Protein AF-X1I7F6-F1 (afdb_monomer)

Mean predicted aligned error: 8.79 Å

Organism: NCBI:txid412755

Radius of gyration: 21.76 Å; Cα contacts (8 Å, |Δi|>4): 80; chains: 1; bounding box: 38×26×63 Å

Foldseek 3Di:
DDAPPVNPDDDDDDDDDDDFDWDADADDPQWTKPPHGTHGAHVVGDDDIDIGGHPPDDDQFDADVNHTPGD

Solvent-accessible surface area (backbone atoms only — not comparable to full-atom values): 4998 Å² total; per-residue (Å²): 138,81,79,53,97,80,78,71,72,86,73,91,76,89,81,85,85,83,81,79,51,62,50,77,36,79,57,66,88,67,42,44,42,43,73,56,43,78,42,78,45,61,90,95,58,87,82,84,71,50,77,46,56,35,94,96,52,71,72,86,64,37,68,58,96,85,40,79,76,52,103

Structure (mmCIF, N/CA/C/O backbone):
data_AF-X1I7F6-F1
#
_entry.id   AF-X1I7F6-F1
#
loop_
_atom_site.group_PDB
_atom_site.id
_atom_site.type_symbol
_atom_site.label_atom_id
_atom_site.label_alt_id
_atom_site.label_comp_id
_atom_site.label_asym_id
_atom_site.label_entity_id
_atom_site.label_seq_id
_atom_site.pdbx_PDB_ins_code
_atom_site.Cartn_x
_atom_site.Cartn_y
_atom_site.Cartn_z
_atom_site.occupancy
_atom_site.B_iso_or_equiv
_atom_site.auth_seq_id
_atom_site.auth_comp_id
_atom_site.auth_asym_id
_atom_site.auth_atom_id
_atom_site.pdbx_PDB_model_num
ATOM 1 N N . MET A 1 1 ? -18.729 -8.138 30.624 1.00 54.75 1 MET A N 1
ATOM 2 C CA . MET A 1 1 ? -19.353 -8.173 31.960 1.00 54.75 1 MET A CA 1
ATOM 3 C C . MET A 1 1 ? -18.675 -9.290 32.723 1.00 54.75 1 MET A C 1
ATOM 5 O O . MET A 1 1 ? -18.780 -10.427 32.288 1.00 54.75 1 MET A O 1
ATOM 9 N N . VAL A 1 2 ? -17.891 -8.967 33.748 1.00 52.06 2 VAL A N 1
ATOM 10 C CA . VAL A 1 2 ? -17.358 -9.982 34.668 1.00 52.06 2 VAL A CA 1
ATOM 11 C C . VAL A 1 2 ? -18.215 -9.904 35.917 1.00 52.06 2 VAL A C 1
ATOM 13 O O . VAL A 1 2 ? -18.305 -8.837 36.522 1.00 52.06 2 VAL A O 1
ATOM 16 N N . THR A 1 3 ? -18.889 -10.997 36.249 1.00 58.22 3 THR A N 1
ATOM 17 C CA . THR A 1 3 ? -19.633 -11.129 37.502 1.00 58.22 3 THR A CA 1
ATOM 18 C C . THR A 1 3 ? -18.679 -11.733 38.524 1.00 58.22 3 THR A C 1
ATOM 20 O O . THR A 1 3 ? -18.019 -12.726 38.222 1.00 58.22 3 THR A O 1
ATOM 23 N N . ALA A 1 4 ? -18.556 -11.120 39.698 1.00 55.88 4 ALA A N 1
ATOM 24 C CA . ALA A 1 4 ? -17.829 -11.726 40.805 1.00 55.88 4 ALA A CA 1
ATOM 25 C C . ALA A 1 4 ? -18.634 -12.912 41.376 1.00 55.88 4 ALA A C 1
ATOM 27 O O . ALA A 1 4 ? -19.861 -12.946 41.273 1.00 55.88 4 ALA A O 1
ATOM 28 N N . GLU A 1 5 ? -17.931 -13.896 41.941 1.00 61.09 5 GLU A N 1
ATOM 29 C CA . GLU A 1 5 ? -18.496 -15.149 42.475 1.00 61.09 5 GLU A CA 1
ATOM 30 C C . GLU A 1 5 ? -19.545 -14.920 43.585 1.00 61.09 5 GLU A C 1
ATOM 32 O O . GLU A 1 5 ? -20.404 -15.765 43.816 1.00 61.09 5 GLU A O 1
ATOM 37 N N . ASP A 1 6 ? -19.529 -13.744 44.219 1.00 69.75 6 ASP A N 1
ATOM 38 C CA . ASP A 1 6 ? -20.439 -13.306 45.282 1.00 69.75 6 ASP A CA 1
ATOM 39 C C . ASP A 1 6 ? -21.773 -12.710 44.781 1.00 69.75 6 ASP A C 1
ATOM 41 O O . ASP A 1 6 ? -22.644 -12.409 45.595 1.00 69.75 6 ASP A O 1
ATOM 45 N N . GLY A 1 7 ? -21.970 -12.530 43.469 1.00 60.84 7 GLY A N 1
ATOM 46 C CA . GLY A 1 7 ? -23.265 -12.189 42.851 1.00 60.84 7 GLY A CA 1
ATOM 47 C C . GLY A 1 7 ? -23.881 -10.825 43.215 1.00 60.84 7 GLY A C 1
ATOM 48 O O . GLY A 1 7 ? -24.950 -10.497 42.703 1.00 60.84 7 GLY A O 1
ATOM 49 N N . ILE A 1 8 ? -23.231 -10.024 44.068 1.00 61.53 8 ILE A N 1
ATOM 50 C CA . ILE A 1 8 ? -23.772 -8.766 44.624 1.00 61.53 8 ILE A CA 1
ATOM 51 C C . ILE A 1 8 ? -22.954 -7.543 44.175 1.00 61.53 8 ILE A C 1
ATOM 53 O O . ILE A 1 8 ? -23.497 -6.448 44.006 1.00 61.53 8 ILE A O 1
ATOM 57 N N . THR A 1 9 ? -21.655 -7.704 43.916 1.00 60.81 9 THR A N 1
ATOM 58 C CA . THR A 1 9 ? -20.774 -6.578 43.591 1.00 60.81 9 THR A CA 1
ATOM 59 C C . THR A 1 9 ? -20.791 -6.270 42.090 1.00 60.81 9 THR A C 1
ATOM 61 O O . THR A 1 9 ? -20.129 -6.934 41.294 1.00 60.81 9 THR A O 1
ATOM 64 N N . THR A 1 10 ? -21.501 -5.213 41.6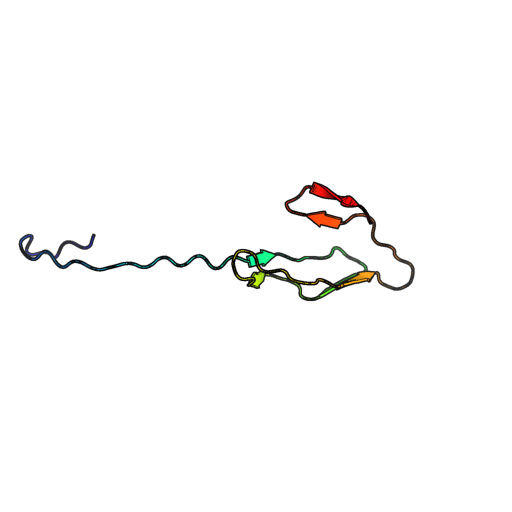80 1.00 59.12 10 THR A N 1
ATOM 65 C CA . THR A 1 10 ? -21.413 -4.691 40.303 1.00 59.12 10 THR A CA 1
ATOM 66 C C . THR A 1 10 ? -20.294 -3.652 40.210 1.00 59.12 10 THR A C 1
ATOM 68 O O . THR A 1 10 ? -20.398 -2.569 40.783 1.00 59.12 10 THR A O 1
ATOM 71 N N . LYS A 1 11 ? -19.220 -3.960 39.472 1.00 68.81 11 LYS A N 1
ATOM 72 C CA . LYS A 1 11 ? -18.185 -2.988 39.082 1.00 68.81 11 LYS A CA 1
ATOM 73 C C . LYS A 1 11 ? -18.272 -2.713 37.585 1.00 68.81 11 LYS A C 1
ATOM 75 O O . LYS A 1 11 ? -18.181 -3.630 36.771 1.00 68.81 11 LYS A O 1
ATOM 80 N N . THR A 1 12 ? -18.429 -1.445 37.223 1.00 64.56 12 THR A N 1
ATOM 81 C CA . THR A 1 12 ? -18.415 -1.013 35.824 1.00 64.56 12 THR A CA 1
ATOM 82 C C . THR A 1 12 ? -16.974 -0.933 35.337 1.00 64.56 12 THR A C 1
ATOM 84 O O . THR A 1 12 ? -16.191 -0.127 35.833 1.00 64.56 12 THR A O 1
ATOM 87 N N . TYR A 1 13 ? -16.629 -1.760 34.352 1.00 74.25 13 TYR A N 1
ATOM 88 C CA . TYR A 1 13 ? -15.370 -1.668 33.619 1.00 74.25 13 TYR A CA 1
ATOM 89 C C . TYR A 1 13 ? -15.656 -1.085 32.241 1.00 74.25 13 TYR A C 1
ATOM 91 O O . TYR A 1 13 ? -16.425 -1.659 31.469 1.00 74.25 13 TYR A O 1
ATOM 99 N N . THR A 1 14 ? -15.028 0.043 31.926 1.00 74.88 14 THR A N 1
ATOM 100 C CA . THR A 1 14 ? -15.044 0.584 30.567 1.00 74.88 14 THR A CA 1
ATOM 101 C C . THR A 1 14 ? -14.016 -0.175 29.739 1.00 74.88 14 THR A C 1
ATOM 103 O O . THR A 1 14 ? -12.826 -0.140 30.043 1.00 74.88 14 THR A O 1
ATOM 106 N N . VAL A 1 15 ? -14.470 -0.866 28.693 1.00 78.62 15 VAL A N 1
ATOM 107 C CA . VAL A 1 15 ? -13.588 -1.480 27.696 1.00 78.62 15 VAL A CA 1
ATOM 108 C C . VAL A 1 15 ? -13.589 -0.586 26.466 1.00 78.62 15 VAL A C 1
ATOM 110 O O . VAL A 1 15 ? -14.595 -0.491 25.766 1.00 78.62 15 VAL A O 1
ATOM 113 N N . THR A 1 16 ? -12.463 0.067 26.198 1.00 75.12 16 THR A N 1
ATOM 114 C CA . THR A 1 16 ? -12.272 0.837 24.967 1.00 75.12 16 THR A CA 1
ATOM 115 C C . THR A 1 16 ? -11.635 -0.070 23.922 1.00 75.12 16 THR A C 1
ATOM 117 O O . THR A 1 16 ? -10.474 -0.450 24.055 1.00 75.12 16 THR A O 1
ATOM 120 N N . ILE A 1 17 ? -12.392 -0.433 22.887 1.00 73.62 17 ILE A N 1
ATOM 121 C CA . ILE A 1 17 ? -11.871 -1.180 21.736 1.00 73.62 17 ILE A CA 1
ATOM 122 C C . ILE A 1 17 ? -11.513 -0.166 20.652 1.00 73.62 17 ILE A C 1
ATOM 124 O O . ILE A 1 17 ? -12.393 0.374 19.984 1.00 73.62 17 ILE A O 1
ATOM 128 N N . THR A 1 18 ? -10.222 0.093 20.470 1.00 69.06 18 THR A N 1
ATOM 129 C CA . THR A 1 18 ? -9.737 1.001 19.425 1.00 69.06 18 THR A CA 1
ATOM 130 C C . THR A 1 18 ? -9.272 0.184 18.226 1.00 69.06 18 THR A C 1
ATOM 132 O O . THR A 1 18 ? -8.278 -0.532 18.314 1.00 69.06 18 THR A O 1
ATOM 135 N N . ARG A 1 19 ? -9.974 0.291 17.091 1.00 70.81 19 ARG A N 1
ATOM 136 C CA . ARG A 1 19 ? -9.484 -0.226 15.805 1.00 70.81 19 ARG A CA 1
ATOM 137 C C . ARG A 1 19 ? -8.814 0.914 15.049 1.00 70.81 19 ARG A C 1
ATOM 139 O O . ARG A 1 19 ? -9.504 1.812 14.564 1.00 70.81 19 ARG A O 1
ATOM 146 N N . SER A 1 20 ? -7.487 0.882 14.964 1.00 74.56 20 SER A N 1
ATOM 147 C CA . SER A 1 20 ? -6.752 1.842 14.142 1.00 74.56 20 SER A CA 1
ATOM 148 C C . SER A 1 20 ? -7.039 1.575 12.660 1.00 74.56 20 SER A C 1
ATOM 150 O O . SER A 1 20 ? -6.904 0.429 12.230 1.00 74.56 20 SER A O 1
ATOM 152 N N . PRO A 1 21 ? -7.454 2.584 11.878 1.00 82.12 21 PRO A N 1
ATOM 153 C CA . PRO A 1 21 ? -7.511 2.466 10.426 1.00 82.12 21 PRO A CA 1
AT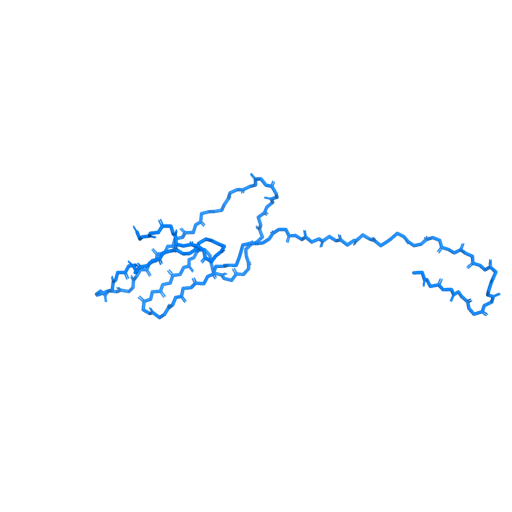OM 154 C C . PRO A 1 21 ? -6.116 2.150 9.874 1.00 82.12 21 PRO A C 1
ATOM 156 O O . PRO A 1 21 ? -5.142 2.844 10.180 1.00 82.12 21 PRO A O 1
ATOM 159 N N . SER A 1 22 ? -6.021 1.081 9.085 1.00 90.06 22 SER A N 1
ATOM 160 C CA . SER A 1 22 ? -4.791 0.700 8.401 1.00 90.06 22 SER A CA 1
ATOM 161 C C . SER A 1 22 ? -5.047 0.365 6.936 1.00 90.06 22 SER A C 1
ATOM 163 O O . SER A 1 22 ? -6.102 -0.153 6.572 1.00 90.06 22 SER A O 1
ATOM 165 N N . ILE A 1 23 ? -4.063 0.681 6.100 1.00 93.75 23 ILE A N 1
ATOM 166 C CA . ILE A 1 23 ? -3.988 0.290 4.694 1.00 93.75 23 ILE A CA 1
ATOM 167 C C . ILE A 1 23 ? -3.010 -0.876 4.619 1.00 93.75 23 ILE A C 1
ATOM 169 O O . ILE A 1 23 ? -1.887 -0.767 5.108 1.00 93.75 23 ILE A O 1
ATOM 173 N N . THR A 1 24 ? -3.424 -1.994 4.024 1.00 94.94 24 THR A N 1
ATOM 174 C CA . THR A 1 24 ? -2.518 -3.122 3.776 1.00 94.94 24 THR A CA 1
ATOM 175 C C . THR A 1 24 ? -1.992 -3.036 2.353 1.00 94.94 24 THR A C 1
ATOM 177 O O . THR A 1 24 ? -2.756 -3.179 1.403 1.00 94.94 24 THR A O 1
ATOM 180 N N . ALA A 1 25 ? -0.689 -2.808 2.213 1.00 97.31 25 ALA A N 1
ATOM 181 C CA . ALA A 1 25 ? -0.015 -2.681 0.928 1.00 97.31 25 ALA A CA 1
ATOM 182 C C . ALA A 1 25 ? 0.866 -3.902 0.650 1.00 97.31 25 ALA A C 1
ATOM 184 O O . ALA A 1 25 ? 1.677 -4.310 1.484 1.00 97.31 25 ALA A O 1
ATOM 185 N N . SER A 1 26 ? 0.734 -4.476 -0.542 1.00 97.44 26 SER A N 1
ATOM 186 C CA . SER A 1 26 ? 1.566 -5.591 -0.998 1.00 97.44 26 SER A CA 1
ATOM 187 C C . SER A 1 26 ? 1.840 -5.474 -2.493 1.00 97.44 26 SER A C 1
ATOM 189 O O . SER A 1 26 ? 1.034 -4.898 -3.221 1.00 97.44 26 SER A O 1
ATOM 191 N N . ALA A 1 27 ? 2.982 -5.998 -2.927 1.00 97.25 27 ALA A N 1
ATOM 192 C CA . ALA A 1 27 ? 3.357 -6.101 -4.330 1.00 97.25 27 ALA A CA 1
ATOM 193 C C . ALA A 1 27 ? 3.548 -7.578 -4.692 1.00 97.25 27 ALA A C 1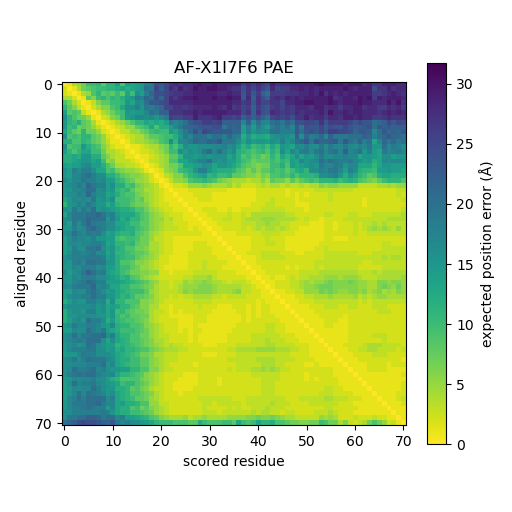
ATOM 195 O O . ALA A 1 27 ? 3.926 -8.387 -3.841 1.00 97.25 27 ALA A O 1
ATOM 196 N N . GLY A 1 28 ? 3.268 -7.919 -5.951 1.00 94.00 28 GLY A N 1
ATOM 197 C CA . GLY A 1 28 ? 3.592 -9.229 -6.508 1.00 94.00 28 GLY A CA 1
ATOM 198 C C . GLY A 1 28 ? 5.097 -9.410 -6.733 1.00 94.00 28 GLY A C 1
ATOM 199 O O . GLY A 1 28 ? 5.912 -8.586 -6.327 1.00 94.00 28 GLY A O 1
ATOM 200 N N . ALA A 1 29 ? 5.468 -10.498 -7.408 1.00 95.62 29 ALA A N 1
ATOM 201 C CA . ALA A 1 29 ? 6.854 -10.724 -7.810 1.00 95.62 29 ALA A CA 1
ATOM 202 C C . ALA A 1 29 ? 7.337 -9.681 -8.839 1.00 95.62 29 ALA A C 1
ATOM 204 O O . ALA A 1 29 ? 6.538 -9.156 -9.614 1.00 95.62 29 ALA A O 1
ATOM 205 N N . ASN A 1 30 ? 8.658 -9.477 -8.902 1.00 96.94 30 ASN A N 1
ATOM 206 C CA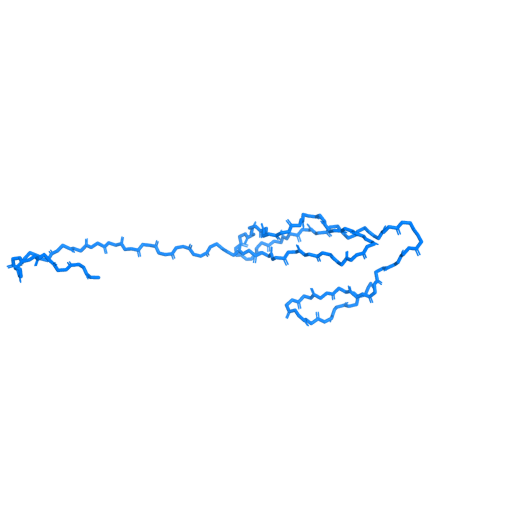 . ASN A 1 30 ? 9.351 -8.601 -9.859 1.00 96.94 30 ASN A CA 1
ATOM 207 C C . ASN A 1 30 ? 9.064 -7.094 -9.694 1.00 96.94 30 ASN A C 1
ATOM 209 O O . ASN A 1 30 ? 8.952 -6.339 -10.664 1.00 96.94 30 ASN A O 1
ATOM 213 N N . GLY A 1 31 ? 8.923 -6.662 -8.444 1.00 96.44 31 GLY A N 1
ATOM 214 C CA . GLY A 1 31 ? 8.807 -5.267 -8.054 1.00 96.44 31 GLY A CA 1
ATOM 215 C C . GLY A 1 31 ? 8.603 -5.132 -6.549 1.00 96.44 31 GLY A C 1
ATOM 216 O O . GLY A 1 31 ? 8.634 -6.111 -5.800 1.00 96.44 31 GLY A O 1
ATOM 217 N N . GLY A 1 32 ? 8.365 -3.906 -6.098 1.00 97.69 32 GLY A N 1
ATOM 218 C CA . GLY A 1 32 ? 8.101 -3.604 -4.696 1.00 97.69 32 GLY A CA 1
ATOM 219 C C . GLY A 1 32 ? 7.126 -2.449 -4.509 1.00 97.69 32 GLY A C 1
ATOM 220 O O . GLY A 1 32 ? 6.917 -1.634 -5.405 1.00 97.69 32 GLY A O 1
ATOM 221 N N . ILE A 1 33 ? 6.550 -2.372 -3.309 1.00 98.38 33 ILE A N 1
ATOM 222 C CA . ILE A 1 33 ? 5.739 -1.245 -2.839 1.00 98.38 33 ILE A CA 1
ATOM 223 C C . ILE A 1 33 ? 6.306 -0.737 -1.512 1.00 98.38 33 ILE A C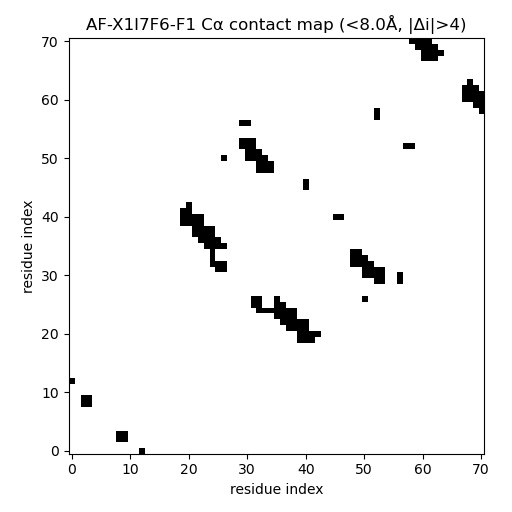 1
ATOM 225 O O . ILE A 1 33 ? 6.679 -1.533 -0.650 1.00 98.38 33 ILE A O 1
ATOM 229 N N . THR A 1 34 ? 6.409 0.581 -1.346 1.00 97.69 34 THR A N 1
ATOM 230 C CA . THR A 1 34 ? 6.888 1.216 -0.109 1.00 97.69 34 THR A CA 1
ATOM 231 C C . THR A 1 34 ? 5.964 2.363 0.303 1.00 97.69 34 THR A C 1
ATOM 233 O O . THR A 1 34 ? 5.724 3.248 -0.519 1.00 97.69 34 THR A O 1
ATOM 236 N N . PRO A 1 35 ? 5.494 2.416 1.564 1.00 97.31 35 PRO A N 1
ATOM 237 C CA . PRO A 1 35 ? 5.615 1.376 2.596 1.00 97.31 35 PRO A CA 1
ATOM 238 C C . PRO A 1 35 ? 4.828 0.097 2.244 1.00 97.31 35 PRO A C 1
ATOM 240 O O . PRO A 1 35 ? 3.809 0.160 1.567 1.00 97.31 35 PRO A O 1
ATOM 243 N N . SER A 1 36 ? 5.298 -1.067 2.698 1.00 96.62 36 SER A N 1
ATOM 244 C CA . SER A 1 36 ? 4.591 -2.351 2.560 1.00 96.62 36 SER A CA 1
ATOM 245 C C . SER A 1 36 ? 4.039 -2.835 3.904 1.00 96.62 36 SER A C 1
ATOM 247 O O . SER A 1 36 ? 4.435 -2.358 4.969 1.00 96.62 36 SER A O 1
ATOM 249 N N . GLY A 1 37 ? 3.113 -3.792 3.862 1.00 95.69 37 GLY A N 1
ATOM 250 C CA . GLY A 1 37 ? 2.443 -4.327 5.043 1.00 95.69 37 GLY A CA 1
ATOM 251 C C . GLY A 1 37 ? 1.317 -3.423 5.545 1.00 95.69 37 GLY A C 1
ATOM 252 O O . GLY A 1 37 ? 0.714 -2.677 4.776 1.00 95.69 37 GLY A O 1
ATOM 253 N N . SER A 1 38 ? 1.006 -3.528 6.839 1.00 94.94 38 SER A N 1
ATOM 254 C CA . SER A 1 38 ? -0.028 -2.712 7.483 1.00 94.94 38 SER A CA 1
ATOM 255 C C . SER A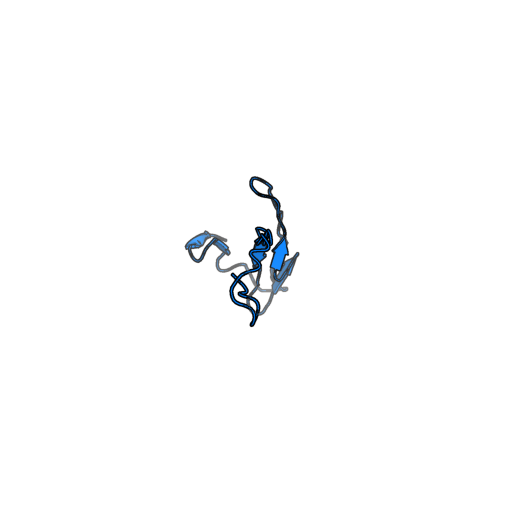 1 38 ? 0.514 -1.325 7.817 1.00 94.94 38 SER A C 1
ATOM 257 O O . SER A 1 38 ? 1.394 -1.183 8.666 1.00 94.94 38 SER A O 1
ATOM 259 N N . VAL A 1 39 ? -0.063 -0.301 7.198 1.00 95.19 39 VAL A N 1
ATOM 260 C CA . VAL A 1 39 ? 0.298 1.105 7.385 1.00 95.19 39 VAL A CA 1
ATOM 261 C C . VAL A 1 39 ? -0.851 1.821 8.073 1.00 95.19 39 VAL A C 1
ATOM 263 O O . VAL A 1 39 ? -1.949 1.905 7.532 1.00 95.19 39 VAL A O 1
ATOM 266 N N . ASN A 1 40 ? -0.611 2.328 9.280 1.00 93.38 40 ASN A N 1
ATOM 267 C CA . ASN A 1 40 ? -1.634 3.037 10.043 1.00 93.38 40 ASN A CA 1
ATOM 268 C C . ASN A 1 40 ? -1.811 4.452 9.492 1.00 93.38 40 ASN A C 1
ATOM 270 O O . ASN A 1 40 ? -0.843 5.204 9.392 1.00 93.38 40 ASN A O 1
ATOM 274 N N . VAL A 1 41 ? -3.049 4.827 9.188 1.00 91.12 41 VAL A N 1
ATOM 275 C CA . VAL A 1 41 ? -3.387 6.144 8.637 1.00 91.12 41 VAL A CA 1
ATOM 276 C C . VAL A 1 41 ? -4.619 6.642 9.355 1.00 91.12 41 VAL A C 1
ATOM 278 O O . VAL A 1 41 ? -5.633 5.962 9.332 1.00 91.12 41 VAL A O 1
ATOM 281 N N . ASN A 1 42 ? -4.555 7.817 9.981 1.00 88.44 42 ASN A N 1
ATOM 282 C CA . ASN A 1 42 ? -5.703 8.395 10.683 1.0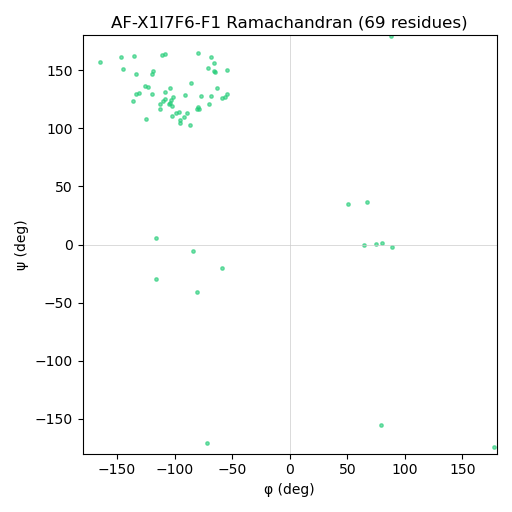0 88.44 42 ASN A CA 1
ATOM 283 C C . ASN A 1 42 ? -6.932 8.508 9.764 1.00 88.44 42 ASN A C 1
ATOM 285 O O . ASN A 1 42 ? -6.794 8.720 8.561 1.00 88.44 42 ASN A O 1
ATOM 289 N N . TYR A 1 43 ? -8.139 8.421 10.330 1.00 84.31 43 TYR A N 1
ATOM 290 C CA . TYR A 1 43 ? -9.371 8.612 9.560 1.00 84.31 43 TYR A CA 1
ATOM 291 C C . TYR A 1 43 ? -9.362 9.960 8.823 1.00 84.31 43 TYR A C 1
ATOM 293 O O . TYR A 1 43 ? -9.087 10.997 9.424 1.00 84.31 43 TYR A O 1
ATOM 301 N N . GLY A 1 44 ? -9.655 9.927 7.519 1.00 86.06 44 GLY A N 1
ATOM 302 C CA . GLY A 1 44 ? -9.601 11.100 6.639 1.00 86.06 44 GLY A CA 1
ATOM 303 C C . GLY A 1 44 ? -8.187 11.546 6.245 1.00 86.06 44 GLY A C 1
ATOM 304 O O . GLY A 1 44 ? -8.047 12.532 5.527 1.00 86.06 44 GLY A O 1
ATOM 305 N N . GLY A 1 45 ? -7.146 10.850 6.708 1.00 90.75 45 GLY A N 1
ATOM 306 C CA . GLY A 1 45 ? -5.768 11.070 6.287 1.00 90.75 45 GLY A CA 1
ATOM 307 C C . GLY A 1 45 ? -5.451 10.411 4.945 1.00 90.75 45 GLY A C 1
ATOM 308 O O . GLY A 1 45 ? -6.167 9.525 4.479 1.00 90.75 45 GLY A O 1
ATOM 309 N N . SER A 1 46 ? -4.327 10.824 4.362 1.00 92.94 46 SER A N 1
ATOM 310 C CA . SER A 1 46 ? -3.795 10.276 3.113 1.00 92.94 46 SER A CA 1
ATOM 311 C C . SER A 1 46 ? -2.414 9.676 3.348 1.00 92.94 46 SER A C 1
ATOM 313 O O . SER A 1 46 ? -1.633 10.196 4.144 1.00 92.94 46 SER A O 1
ATOM 315 N N . GLN A 1 47 ? -2.096 8.612 2.615 1.00 95.81 47 GLN A N 1
ATOM 316 C CA . GLN A 1 47 ? -0.784 7.973 2.621 1.00 95.81 47 GLN A CA 1
ATOM 317 C C . GLN A 1 47 ? -0.313 7.773 1.184 1.00 95.81 47 GLN A C 1
ATOM 319 O O . GLN A 1 47 ? -1.047 7.242 0.355 1.00 95.81 47 GLN A O 1
ATOM 324 N N . ALA A 1 48 ? 0.920 8.189 0.903 1.00 96.88 48 ALA A N 1
ATOM 325 C CA . ALA A 1 48 ? 1.566 7.935 -0.376 1.00 96.88 48 ALA A CA 1
ATOM 326 C C . ALA A 1 48 ? 2.240 6.559 -0.371 1.00 96.88 48 ALA A C 1
ATOM 328 O O . ALA A 1 48 ? 2.891 6.188 0.610 1.00 96.88 48 ALA A O 1
ATOM 329 N N . PHE A 1 49 ? 2.111 5.842 -1.481 1.00 97.06 49 PHE A N 1
ATOM 330 C CA . PHE A 1 49 ? 2.809 4.591 -1.742 1.00 97.06 49 PHE A CA 1
ATOM 331 C C . PHE A 1 49 ? 3.595 4.731 -3.039 1.00 97.06 49 PHE A C 1
ATOM 333 O O . PHE A 1 49 ? 3.077 5.240 -4.030 1.00 97.06 49 PHE A O 1
ATOM 340 N N . THR A 1 50 ? 4.836 4.261 -3.030 1.00 97.69 50 THR A N 1
ATOM 341 C CA . THR A 1 50 ? 5.678 4.176 -4.221 1.00 97.69 50 THR A CA 1
ATOM 342 C C . THR A 1 50 ? 5.723 2.730 -4.673 1.00 97.69 50 THR A C 1
ATOM 344 O O . THR A 1 50 ? 6.143 1.864 -3.905 1.00 97.69 50 THR A O 1
ATOM 347 N N . ILE A 1 51 ? 5.303 2.482 -5.910 1.00 97.44 51 ILE A N 1
ATOM 348 C CA . ILE A 1 51 ? 5.412 1.183 -6.572 1.00 97.44 51 ILE A CA 1
ATOM 349 C C . ILE A 1 51 ? 6.583 1.265 -7.547 1.00 97.44 51 ILE A C 1
ATOM 351 O O . ILE A 1 51 ? 6.614 2.144 -8.407 1.00 97.44 51 ILE A O 1
ATOM 355 N N . THR A 1 52 ? 7.535 0.349 -7.412 1.00 97.31 52 THR A N 1
ATOM 356 C CA . THR A 1 52 ? 8.733 0.293 -8.252 1.00 97.31 52 THR A CA 1
ATOM 357 C C . THR A 1 52 ? 8.819 -1.090 -8.888 1.00 97.31 52 THR A C 1
ATOM 359 O O . THR A 1 52 ? 9.101 -2.056 -8.178 1.00 97.31 52 THR A O 1
ATOM 362 N N . PRO A 1 53 ? 8.566 -1.217 -10.200 1.00 97.50 53 PRO A N 1
ATOM 363 C CA . PRO A 1 53 ? 8.861 -2.440 -10.937 1.00 97.50 53 PRO A CA 1
ATOM 364 C C . PRO A 1 53 ? 10.365 -2.711 -10.978 1.00 97.50 53 PRO A C 1
ATOM 366 O O . PRO A 1 53 ? 11.168 -1.776 -11.044 1.00 97.50 53 PRO A O 1
ATOM 369 N N . ASP A 1 54 ? 10.744 -3.985 -11.003 1.00 98.25 54 ASP A N 1
ATOM 370 C CA . ASP A 1 54 ? 12.126 -4.360 -11.284 1.00 98.25 54 ASP A CA 1
ATOM 371 C C . ASP A 1 54 ? 12.491 -4.053 -12.745 1.00 98.25 54 ASP A C 1
ATOM 373 O O . ASP A 1 54 ? 11.637 -3.899 -13.623 1.00 98.25 54 ASP A O 1
ATOM 377 N N . THR A 1 55 ? 13.794 -3.981 -13.032 1.00 97.75 55 THR A N 1
ATOM 378 C CA . THR A 1 55 ? 14.282 -3.708 -14.393 1.00 97.75 55 THR A CA 1
ATOM 379 C C . THR A 1 55 ? 13.729 -4.735 -15.386 1.00 97.75 55 THR A C 1
ATOM 381 O O . THR A 1 55 ? 13.898 -5.938 -15.200 1.00 97.75 55 THR A O 1
ATOM 384 N N . GLY A 1 56 ? 13.104 -4.254 -16.465 1.00 97.56 56 GLY A N 1
ATOM 385 C CA . GLY A 1 56 ? 12.492 -5.099 -17.497 1.00 97.56 56 GLY A CA 1
ATOM 386 C C . GLY A 1 56 ? 11.033 -5.486 -17.228 1.00 97.56 56 GLY A C 1
ATOM 387 O O . GLY A 1 56 ? 10.422 -6.126 -18.082 1.00 97.56 56 GLY A O 1
ATOM 388 N N . TYR A 1 57 ? 10.460 -5.069 -16.096 1.00 97.44 57 TYR A N 1
ATOM 389 C CA . TYR A 1 57 ? 9.055 -5.271 -15.746 1.00 97.44 57 TYR A CA 1
ATOM 390 C C . TYR A 1 57 ? 8.279 -3.948 -15.750 1.00 97.44 57 TYR A C 1
ATOM 392 O O . TYR A 1 57 ? 8.852 -2.860 -15.734 1.00 97.44 57 TYR A O 1
ATOM 400 N N . HIS A 1 58 ? 6.951 -4.048 -15.788 1.00 96.38 58 HIS A N 1
ATOM 401 C CA . HIS A 1 58 ? 6.032 -2.917 -15.684 1.00 96.38 58 HIS A CA 1
ATOM 402 C C . HIS A 1 58 ? 4.893 -3.255 -14.719 1.00 96.38 58 HIS A C 1
ATOM 404 O O . HIS A 1 58 ? 4.654 -4.425 -14.413 1.00 96.38 58 HIS A O 1
ATOM 410 N N . ILE A 1 59 ? 4.198 -2.225 -14.237 1.00 96.75 59 ILE A N 1
ATOM 411 C CA . ILE A 1 59 ? 3.006 -2.396 -13.404 1.00 96.75 59 IL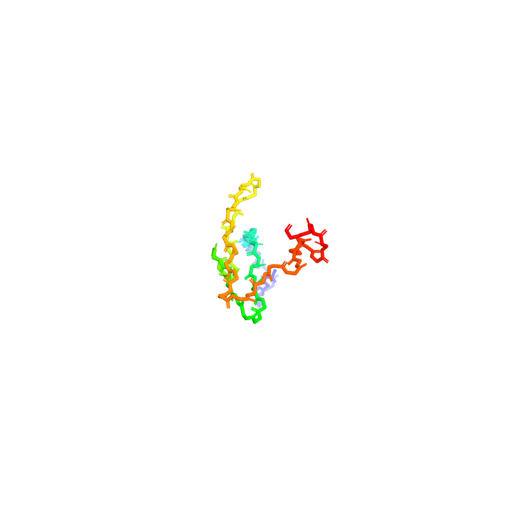E A CA 1
ATOM 412 C C . ILE A 1 59 ? 1.892 -2.949 -14.294 1.00 96.75 59 ILE A C 1
ATOM 414 O O . ILE A 1 59 ? 1.545 -2.331 -15.296 1.00 96.75 59 ILE A O 1
ATOM 418 N N . ALA A 1 60 ? 1.362 -4.121 -13.948 1.00 96.25 60 ALA A N 1
ATOM 419 C CA . ALA A 1 60 ? 0.255 -4.724 -14.686 1.00 96.25 60 ALA A CA 1
ATOM 420 C C . ALA A 1 60 ? -1.099 -4.119 -14.281 1.00 96.25 60 ALA A C 1
ATOM 422 O O . ALA A 1 60 ? -1.949 -3.891 -15.136 1.00 96.25 60 ALA A O 1
ATOM 423 N N . ASP A 1 61 ? -1.290 -3.881 -12.981 1.00 97.00 61 ASP A N 1
ATOM 424 C CA . ASP A 1 61 ? -2.494 -3.290 -12.402 1.00 97.00 61 ASP A CA 1
ATOM 425 C C . ASP A 1 61 ? -2.208 -2.818 -10.967 1.00 97.00 61 ASP A C 1
ATOM 427 O O . ASP A 1 61 ? -1.308 -3.343 -10.298 1.00 97.00 61 ASP A O 1
ATOM 431 N N . VAL A 1 62 ? -3.002 -1.870 -10.478 1.00 96.69 62 VAL A N 1
ATOM 43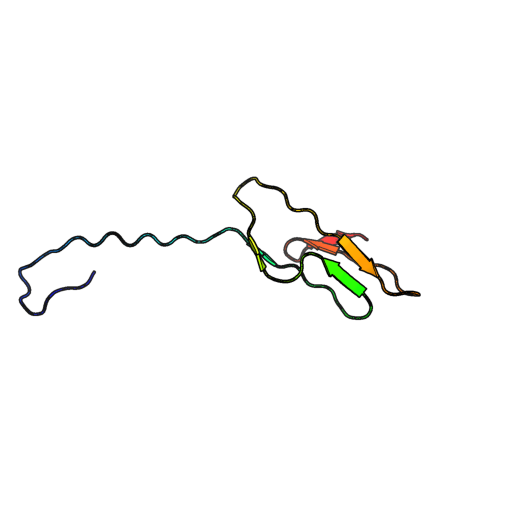2 C CA . VAL A 1 62 ? -3.057 -1.468 -9.070 1.00 96.69 62 VAL A CA 1
ATOM 433 C C . VAL A 1 62 ? -4.471 -1.715 -8.563 1.00 96.69 62 VAL A C 1
ATOM 435 O O . VAL A 1 62 ? -5.448 -1.291 -9.171 1.00 96.69 62 VAL A O 1
ATOM 438 N N . LEU A 1 63 ? -4.584 -2.399 -7.424 1.00 96.94 63 LEU A N 1
ATOM 439 C CA . LEU A 1 63 ? -5.863 -2.740 -6.808 1.00 96.94 63 LEU A CA 1
ATOM 440 C C . LEU A 1 63 ? -6.065 -1.901 -5.542 1.00 96.94 63 LEU A C 1
ATOM 442 O O . LEU A 1 63 ? -5.239 -1.950 -4.630 1.00 96.94 63 LEU A O 1
ATOM 446 N N . VAL A 1 64 ? -7.185 -1.185 -5.458 1.00 95.69 64 VAL A N 1
ATOM 447 C CA . VAL A 1 64 ? -7.644 -0.492 -4.246 1.00 95.69 64 VAL A CA 1
ATOM 448 C C . VAL A 1 64 ? -8.916 -1.176 -3.768 1.00 95.69 64 VAL A C 1
ATOM 450 O O . VAL A 1 64 ? -9.877 -1.306 -4.523 1.00 95.69 64 VAL A O 1
ATOM 453 N N . ASP A 1 65 ? -8.898 -1.686 -2.536 1.00 94.38 65 ASP A N 1
ATOM 454 C CA . ASP A 1 65 ? -9.991 -2.479 -1.953 1.00 94.38 65 ASP A CA 1
ATOM 455 C C . ASP A 1 65 ? -10.453 -3.643 -2.856 1.00 94.38 65 ASP A C 1
ATOM 457 O O . ASP A 1 65 ? -11.630 -3.993 -2.930 1.00 94.38 65 ASP A O 1
ATOM 461 N N . GLY A 1 66 ? -9.500 -4.247 -3.575 1.00 95.06 66 GLY A N 1
ATOM 462 C CA . GLY A 1 66 ? -9.742 -5.351 -4.508 1.00 95.06 66 GLY A CA 1
ATOM 463 C C . GLY A 1 66 ? -10.272 -4.935 -5.885 1.00 95.06 66 GLY A C 1
ATOM 464 O O . GLY A 1 66 ? -10.498 -5.807 -6.720 1.00 95.06 66 GLY A O 1
ATOM 465 N N . SER A 1 67 ? -10.445 -3.638 -6.146 1.00 97.62 67 SER A N 1
ATOM 466 C CA . SER A 1 67 ? -10.876 -3.106 -7.443 1.00 97.62 67 SER A CA 1
ATOM 467 C C . SER A 1 67 ? -9.706 -2.486 -8.203 1.00 97.62 67 SER A C 1
ATOM 469 O O . SER A 1 67 ? -8.932 -1.724 -7.628 1.00 97.62 67 SER A O 1
ATOM 471 N N . SER A 1 68 ? -9.591 -2.798 -9.496 1.00 97.12 68 SER A N 1
ATOM 472 C CA . SER A 1 68 ? -8.565 -2.223 -10.376 1.00 97.12 68 SER A CA 1
ATOM 473 C C . SER A 1 68 ? -8.740 -0.710 -10.511 1.00 97.12 68 SER A C 1
ATOM 475 O O . SER A 1 68 ? -9.852 -0.221 -10.733 1.00 97.12 68 SER A O 1
ATOM 477 N N . VAL A 1 69 ? -7.631 0.019 -10.395 1.00 97.06 69 VAL A N 1
ATOM 478 C CA . VAL A 1 69 ? -7.525 1.453 -10.701 1.00 97.06 69 VAL A CA 1
ATOM 479 C C . VAL A 1 69 ? -6.566 1.730 -11.865 1.00 97.06 69 VAL A C 1
ATOM 481 O O . VAL A 1 69 ? -6.335 2.891 -12.196 1.00 97.06 69 VAL A O 1
ATOM 484 N N . GLY A 1 70 ? -6.057 0.679 -12.513 1.00 93.50 70 GLY A N 1
ATOM 485 C CA . GLY A 1 70 ? -5.117 0.764 -13.626 1.00 93.50 70 GLY A CA 1
ATOM 486 C C . GLY A 1 70 ? -3.651 0.804 -13.193 1.00 93.50 70 GLY A C 1
ATOM 487 O O . GLY A 1 70 ? -3.329 0.746 -12.006 1.00 93.50 70 GLY A O 1
ATOM 488 N N . ALA A 1 71 ? -2.773 0.871 -14.195 1.00 84.44 71 ALA A N 1
ATOM 489 C CA . ALA A 1 71 ? -1.322 0.993 -14.059 1.00 84.44 71 ALA A CA 1
ATOM 490 C C . ALA A 1 71 ? -0.847 2.430 -14.314 1.00 84.44 71 ALA A C 1
ATOM 492 O O . ALA A 1 71 ? -1.475 3.118 -15.154 1.00 84.44 71 ALA A O 1
#

Secondary structure (DSSP, 8-state):
-PPPTTS--------------EEEE---SSEEEES-EEEE--TT-----EEEEPTT-----EEETTEEEE-

pLDDT: mean 86.76, std 14.06, range [52.06, 98.38]

Sequence (71 aa):
MVTAEDGITTKTYTVTITRSPSITASAGANGGITPSGSVNVNYGGSQAFTITPDTGYHIADVLVDGSSVGA